Protein AF-A0A170ZH97-F1 (afdb_monomer_lite)

Foldseek 3Di:
DPDDPVVLVCLLPVVPPWAFQDWDWDQDPPVRWIWIWTATQQAIWIDTPVPSVVSDIHGLGGWHWNDWDDDHQWIWTQTHPQTFIKIARNVVSVVVVVVPPDDPPPPPPLVPPDPVPRRMDTDPPGGNPDDDDDDDDD

pLDDT: mean 81.14, std 18.89, range [36.62, 98.19]

Structure (mmCIF, N/CA/C/O backbone):
data_AF-A0A170ZH97-F1
#
_entry.id   AF-A0A170ZH97-F1
#
loop_
_atom_site.group_PDB
_atom_site.id
_atom_site.type_symbol
_atom_site.label_atom_id
_atom_site.label_alt_id
_atom_site.label_comp_id
_atom_site.label_asym_id
_atom_site.label_entity_id
_atom_site.label_seq_id
_atom_site.pdbx_PDB_ins_code
_atom_site.Cartn_x
_atom_site.Cartn_y
_atom_site.Cartn_z
_atom_site.occupancy
_atom_site.B_iso_or_equiv
_atom_site.auth_seq_id
_atom_site.auth_comp_id
_atom_site.auth_asym_id
_atom_site.auth_atom_id
_atom_site.pdbx_PDB_model_num
ATOM 1 N N . PRO A 1 1 ? -20.233 12.574 17.754 1.00 43.78 1 PRO A N 1
ATOM 2 C CA . PRO A 1 1 ? -19.460 13.752 17.283 1.00 43.78 1 PRO A CA 1
ATOM 3 C C . PRO A 1 1 ? -18.757 13.451 15.946 1.00 43.78 1 PRO A C 1
ATOM 5 O O . PRO A 1 1 ? -17.846 12.632 15.906 1.00 43.78 1 PRO A O 1
ATOM 8 N N . LYS A 1 2 ? -19.211 14.064 14.842 1.00 41.25 2 LYS A N 1
ATOM 9 C CA . LYS A 1 2 ? -18.519 14.000 13.543 1.00 41.25 2 LYS A CA 1
ATOM 10 C C . LYS A 1 2 ? -17.281 14.893 13.610 1.00 41.25 2 LYS A C 1
ATOM 12 O O . LYS A 1 2 ? -17.359 16.084 13.323 1.00 41.25 2 LYS A O 1
ATOM 17 N N . VAL A 1 3 ? -16.152 14.337 14.030 1.00 47.94 3 VAL A N 1
ATOM 18 C CA . VAL A 1 3 ? -14.867 15.021 13.873 1.00 47.94 3 VAL A CA 1
ATOM 19 C C . VAL A 1 3 ? -14.545 15.121 12.383 1.00 47.94 3 VAL A C 1
ATOM 21 O O . VAL A 1 3 ? -14.696 14.155 11.636 1.00 47.94 3 VAL A O 1
ATOM 24 N N . HIS A 1 4 ? -14.160 16.316 11.929 1.00 51.66 4 HIS A N 1
ATOM 25 C CA . HIS A 1 4 ? -13.632 16.502 10.582 1.00 51.66 4 HIS A CA 1
ATOM 26 C C . HIS A 1 4 ? -12.371 15.651 10.458 1.00 51.66 4 HIS A C 1
ATOM 28 O O . HIS A 1 4 ? -11.381 15.922 11.132 1.00 51.66 4 HIS A O 1
ATOM 34 N N . MET A 1 5 ? -12.421 14.640 9.590 1.00 54.97 5 MET A N 1
ATOM 35 C CA . MET A 1 5 ? -11.332 13.706 9.280 1.00 54.97 5 MET A CA 1
ATOM 36 C C . MET A 1 5 ? -9.966 14.419 9.134 1.00 54.97 5 MET A C 1
ATOM 38 O O . MET A 1 5 ? -8.939 13.899 9.558 1.00 54.97 5 MET A O 1
ATOM 42 N N . GLY A 1 6 ? -9.966 15.665 8.636 1.00 57.50 6 GLY A N 1
ATOM 43 C CA . GLY A 1 6 ? -8.781 16.518 8.512 1.00 57.50 6 GLY A CA 1
ATOM 44 C C . GLY A 1 6 ? -8.055 16.869 9.821 1.00 57.50 6 GLY A C 1
ATOM 45 O O . GLY A 1 6 ? -6.833 16.959 9.813 1.00 57.50 6 GLY A O 1
ATOM 46 N N . ALA A 1 7 ? -8.745 17.015 10.957 1.00 56.91 7 ALA A N 1
ATOM 47 C CA . ALA A 1 7 ? -8.092 17.362 12.227 1.00 56.91 7 ALA A CA 1
ATOM 48 C C . ALA A 1 7 ? -7.236 16.206 12.783 1.00 56.91 7 ALA A C 1
ATOM 50 O O . ALA A 1 7 ? -6.175 16.436 13.363 1.00 56.91 7 ALA A O 1
ATOM 51 N N . CYS A 1 8 ? -7.668 14.960 12.567 1.00 56.41 8 CYS A N 1
ATOM 52 C CA . CYS A 1 8 ? -6.932 13.770 12.990 1.00 56.41 8 CYS A CA 1
ATOM 53 C C . CYS A 1 8 ? -5.686 13.530 12.129 1.00 56.41 8 CYS A C 1
ATOM 55 O O . CYS A 1 8 ? -4.623 13.242 12.674 1.00 56.41 8 CYS A O 1
ATOM 57 N N . PHE A 1 9 ? -5.776 13.732 10.809 1.00 60.78 9 PHE A N 1
ATOM 58 C CA . PHE A 1 9 ? -4.606 13.647 9.929 1.00 60.78 9 PHE A CA 1
ATOM 59 C C . PHE A 1 9 ? -3.557 14.706 10.255 1.00 60.78 9 PHE A C 1
ATOM 61 O O . PHE A 1 9 ? -2.373 14.385 10.309 1.00 60.78 9 PHE A O 1
ATOM 68 N N . SER A 1 10 ? -3.973 15.939 10.560 1.00 59.72 10 SER A N 1
ATOM 69 C CA . SER A 1 10 ? -3.041 16.969 11.023 1.00 59.72 10 SER A CA 1
ATOM 70 C C . SER A 1 10 ? -2.304 16.542 12.293 1.00 59.72 10 SER A C 1
ATOM 72 O O . SER A 1 10 ? -1.126 16.828 12.420 1.00 59.72 10 SER A O 1
ATOM 74 N N . LYS A 1 11 ? -2.927 15.802 13.217 1.00 61.44 11 LYS A N 1
ATOM 75 C CA . LYS A 1 11 ? -2.234 15.331 14.428 1.00 61.44 11 LYS A CA 1
ATOM 76 C C . LYS A 1 11 ? -1.158 14.277 14.135 1.00 61.44 11 LYS A C 1
ATOM 78 O O . LYS A 1 11 ? -0.128 14.278 14.796 1.00 61.44 11 LYS A O 1
ATOM 83 N N . VAL A 1 12 ? -1.395 13.400 13.158 1.00 64.12 12 VAL A N 1
ATOM 84 C CA . VAL A 1 12 ? -0.464 12.318 12.787 1.00 64.12 12 VAL A CA 1
ATOM 85 C C . VAL A 1 12 ? 0.661 12.820 11.875 1.00 64.12 12 VAL A C 1
ATOM 87 O O . VAL A 1 12 ? 1.804 12.391 12.004 1.00 64.12 12 VAL A O 1
ATOM 90 N N . PHE A 1 13 ? 0.354 13.739 10.957 1.00 69.75 13 PHE A N 1
ATOM 91 C CA . PHE A 1 13 ? 1.290 14.167 9.915 1.00 69.75 13 PHE A CA 1
ATOM 92 C C . PHE A 1 13 ? 1.951 15.526 10.161 1.00 69.75 13 PHE A C 1
ATOM 94 O O . PHE A 1 13 ? 2.919 15.853 9.473 1.00 69.75 13 PHE A O 1
ATOM 101 N N . ASN A 1 14 ? 1.486 16.327 11.125 1.00 69.25 14 ASN A N 1
ATOM 102 C CA . ASN A 1 14 ? 2.140 17.597 11.437 1.00 69.25 14 ASN A CA 1
ATOM 103 C C . ASN A 1 14 ? 3.541 17.346 12.014 1.00 69.25 14 ASN A C 1
ATOM 105 O O . ASN A 1 14 ? 3.690 16.750 13.077 1.00 69.25 14 ASN A O 1
ATOM 109 N N . GLY A 1 15 ? 4.569 17.782 11.283 1.00 69.38 15 GLY A N 1
ATOM 110 C CA . GLY A 1 15 ? 5.969 17.505 11.613 1.00 69.38 15 GLY A CA 1
ATOM 111 C C . GLY A 1 15 ? 6.418 16.068 11.325 1.00 69.38 15 GLY A C 1
ATOM 112 O O . GLY A 1 15 ? 7.524 15.699 11.714 1.00 69.38 15 GLY A O 1
ATOM 113 N N . CYS A 1 16 ? 5.600 15.253 10.647 1.00 74.62 16 CYS A N 1
ATOM 114 C CA . CYS A 1 16 ? 6.000 13.903 10.269 1.00 74.62 16 CYS A CA 1
ATOM 115 C C . CYS A 1 16 ? 7.119 13.975 9.213 1.00 74.62 16 CYS A C 1
ATOM 117 O O . CYS A 1 16 ? 6.915 14.569 8.153 1.00 74.62 16 CYS A O 1
ATOM 119 N N . PRO A 1 17 ? 8.296 13.374 9.465 1.00 79.94 17 PRO A N 1
ATOM 120 C CA . PRO A 1 17 ? 9.440 13.475 8.561 1.00 79.94 17 PRO A CA 1
ATOM 121 C C . PRO A 1 17 ? 9.292 12.607 7.304 1.00 79.94 17 PRO A C 1
ATOM 123 O O . PRO A 1 17 ? 10.138 12.684 6.415 1.00 79.94 17 PRO A O 1
ATOM 126 N N . LEU A 1 18 ? 8.254 11.764 7.233 1.00 85.75 18 LEU A N 1
ATOM 127 C CA . LEU A 1 18 ? 8.073 10.816 6.141 1.00 85.75 18 LEU A CA 1
ATOM 128 C C . LEU A 1 18 ? 7.795 11.543 4.829 1.00 85.75 18 LEU A C 1
ATOM 130 O O . LEU A 1 18 ? 6.849 12.327 4.706 1.00 85.75 18 LEU A O 1
ATOM 134 N N . ARG A 1 19 ? 8.568 11.203 3.798 1.00 91.56 19 ARG A N 1
ATOM 135 C CA . ARG A 1 19 ? 8.284 11.671 2.441 1.00 91.56 19 ARG A CA 1
ATOM 136 C C . ARG A 1 19 ? 7.291 10.731 1.767 1.00 91.56 19 ARG A C 1
ATOM 138 O O . ARG A 1 19 ? 7.682 9.722 1.180 1.00 91.56 19 ARG A O 1
ATOM 145 N N . ILE A 1 20 ? 6.011 11.079 1.857 1.00 93.38 20 ILE A N 1
ATOM 146 C CA . ILE A 1 20 ? 4.895 10.296 1.314 1.00 93.38 20 ILE A CA 1
ATOM 147 C C . ILE A 1 20 ? 4.851 10.406 -0.215 1.00 93.38 20 ILE A C 1
ATOM 149 O O . ILE A 1 20 ? 4.913 11.501 -0.770 1.00 93.38 20 ILE A O 1
ATOM 153 N N . HIS A 1 21 ? 4.698 9.267 -0.890 1.00 95.06 21 HIS A N 1
ATOM 154 C CA . HIS A 1 21 ? 4.559 9.174 -2.349 1.00 95.06 21 HIS A CA 1
ATOM 155 C C . HIS A 1 21 ? 3.162 8.735 -2.783 1.00 95.06 21 HIS A C 1
ATOM 157 O O . HIS A 1 21 ? 2.689 9.143 -3.840 1.00 95.06 21 HIS A O 1
ATOM 163 N N . CYS A 1 22 ? 2.514 7.867 -2.006 1.00 95.81 22 CYS A N 1
ATOM 164 C CA . CYS A 1 22 ? 1.226 7.278 -2.366 1.00 95.81 22 CYS A CA 1
ATOM 165 C C . CYS A 1 22 ? 0.471 6.784 -1.129 1.00 95.81 22 CYS A C 1
ATOM 167 O O . CYS A 1 22 ? 1.065 6.560 -0.075 1.00 95.81 22 CYS A O 1
ATOM 169 N N . THR A 1 23 ? -0.838 6.588 -1.268 1.00 96.62 23 THR A N 1
ATOM 170 C CA . THR A 1 23 ? -1.694 6.026 -0.221 1.00 96.62 23 THR A CA 1
ATOM 171 C C . THR A 1 23 ? -2.711 5.050 -0.811 1.00 96.62 23 THR A C 1
ATOM 173 O O . THR A 1 23 ? -3.029 5.108 -2.000 1.00 96.62 23 THR A O 1
ATOM 176 N N . ALA A 1 24 ? -3.216 4.142 0.020 1.00 97.00 24 ALA A N 1
ATOM 177 C CA . ALA A 1 24 ? -4.333 3.254 -0.289 1.00 97.00 24 ALA A CA 1
ATOM 178 C C . ALA A 1 24 ? -5.174 3.013 0.975 1.00 97.00 24 ALA A C 1
ATOM 180 O O . ALA A 1 24 ? -4.675 3.181 2.084 1.00 97.00 24 ALA A O 1
ATOM 181 N N . SER A 1 25 ? -6.438 2.613 0.825 1.00 96.06 25 SER A N 1
ATOM 182 C CA . SER A 1 25 ? -7.311 2.278 1.956 1.00 96.06 25 SER A CA 1
ATOM 183 C C . SER A 1 25 ? -7.519 0.766 2.097 1.00 96.06 25 SER A C 1
ATOM 185 O O . SER A 1 25 ? -7.810 0.079 1.116 1.00 96.06 25 SER A O 1
ATOM 187 N N . TRP A 1 26 ? -7.309 0.287 3.326 1.00 97.12 26 TRP A N 1
ATOM 188 C CA . TRP A 1 26 ? -7.604 -1.023 3.923 1.00 97.12 26 TRP A CA 1
ATOM 189 C C . TRP A 1 26 ? -8.983 -1.094 4.600 1.00 97.12 26 TRP A C 1
ATOM 191 O O . TRP A 1 26 ? -9.294 -0.156 5.328 1.00 97.12 26 TRP A O 1
ATOM 201 N N . ILE A 1 27 ? -9.763 -2.175 4.494 1.00 95.94 27 ILE A N 1
ATOM 202 C CA . ILE A 1 27 ? -10.724 -2.528 5.558 1.00 95.94 27 ILE A CA 1
ATOM 203 C C . ILE A 1 27 ? -10.393 -3.937 6.024 1.00 95.94 27 ILE A C 1
ATOM 205 O O . ILE A 1 27 ? -10.517 -4.873 5.234 1.00 95.94 27 ILE A O 1
ATOM 209 N N . HIS A 1 28 ? -10.000 -4.085 7.288 1.00 94.75 28 HIS A N 1
ATOM 210 C CA . HIS A 1 28 ? -9.640 -5.384 7.839 1.00 94.75 28 HIS A CA 1
ATOM 211 C C . HIS A 1 28 ? -10.848 -6.337 7.753 1.00 94.75 28 HIS A C 1
ATOM 213 O O . HIS A 1 28 ? -11.940 -5.985 8.213 1.00 94.75 28 HIS A O 1
ATOM 219 N N . PRO A 1 29 ? -10.707 -7.543 7.175 1.00 94.25 29 PRO A N 1
ATOM 220 C CA . PRO A 1 29 ? -11.850 -8.406 6.877 1.00 94.25 29 PRO A CA 1
ATOM 221 C C . PRO A 1 29 ? -12.568 -8.900 8.141 1.00 94.25 29 PRO A C 1
ATOM 223 O O . PRO A 1 29 ? -13.791 -9.028 8.131 1.00 94.25 29 PRO A O 1
ATOM 226 N N . GLU A 1 30 ? -11.821 -9.138 9.224 1.00 92.50 30 GLU A N 1
ATOM 227 C CA . GLU A 1 30 ? -12.361 -9.633 10.500 1.00 92.50 30 GLU A CA 1
ATOM 228 C C . GLU A 1 30 ? -12.847 -8.502 11.416 1.00 92.50 30 GLU A C 1
ATOM 230 O O . GLU A 1 30 ? -14.039 -8.413 11.698 1.00 92.50 30 GLU A O 1
ATOM 235 N N . THR A 1 31 ? -11.950 -7.608 11.849 1.00 93.06 31 THR A N 1
ATOM 236 C CA . THR A 1 31 ? -12.287 -6.521 12.786 1.00 93.06 31 THR A CA 1
ATOM 237 C C . THR A 1 31 ? -13.134 -5.411 12.166 1.00 93.06 31 THR A C 1
ATOM 239 O O . THR A 1 31 ? -13.783 -4.664 12.891 1.00 93.06 31 THR A O 1
ATOM 242 N N . ARG A 1 32 ? -13.174 -5.320 10.826 1.00 93.94 32 ARG A N 1
ATOM 243 C CA . ARG A 1 32 ? -13.769 -4.207 10.063 1.00 93.94 32 ARG A CA 1
ATOM 244 C C . ARG A 1 32 ? -13.078 -2.866 10.284 1.00 93.94 32 ARG A C 1
ATOM 246 O O . ARG A 1 32 ? -13.647 -1.830 9.927 1.00 93.94 32 ARG A O 1
ATOM 253 N N . ASP A 1 33 ? -11.856 -2.886 10.806 1.00 92.56 33 ASP A N 1
ATOM 254 C CA . ASP A 1 33 ? -11.101 -1.664 11.011 1.00 92.56 33 ASP A CA 1
ATOM 255 C C . ASP A 1 33 ? -10.743 -0.985 9.699 1.00 92.56 33 ASP A C 1
ATOM 257 O O . ASP A 1 33 ? -10.487 -1.644 8.690 1.00 92.56 33 ASP A O 1
ATOM 261 N N . GLN A 1 34 ? -10.770 0.347 9.696 1.00 92.56 34 GLN A N 1
ATOM 262 C CA . GLN A 1 34 ? -10.417 1.134 8.521 1.00 92.56 34 GLN A CA 1
ATOM 263 C C . GLN A 1 34 ? -8.959 1.550 8.625 1.00 92.56 34 GLN A C 1
ATOM 265 O O . GLN A 1 34 ? -8.572 2.228 9.571 1.00 92.56 34 GLN A O 1
ATOM 270 N N . HIS A 1 35 ? -8.172 1.194 7.620 1.00 93.44 35 HIS A N 1
ATOM 271 C CA . HIS A 1 35 ? -6.740 1.453 7.593 1.00 93.44 35 HIS A CA 1
ATOM 272 C C . HIS A 1 35 ? -6.380 2.366 6.424 1.00 93.44 35 HIS A C 1
ATOM 274 O O . HIS A 1 35 ? -6.927 2.238 5.323 1.00 93.44 35 HIS A O 1
ATOM 280 N N . ILE A 1 36 ? -5.422 3.264 6.638 1.00 94.56 36 ILE A N 1
ATOM 281 C CA . ILE A 1 36 ? -4.761 4.013 5.568 1.00 94.56 36 ILE A CA 1
ATOM 282 C C . ILE A 1 36 ? -3.325 3.516 5.461 1.00 94.56 36 ILE A C 1
ATOM 284 O O . ILE A 1 36 ? -2.503 3.728 6.346 1.00 94.56 36 ILE A O 1
ATOM 288 N N . LEU A 1 37 ? -3.029 2.880 4.334 1.00 96.38 37 LEU A N 1
ATOM 289 C CA . LEU A 1 37 ? -1.705 2.399 3.978 1.00 96.38 37 LEU A CA 1
ATOM 290 C C . LEU A 1 37 ? -0.956 3.521 3.261 1.00 96.38 37 LEU A C 1
ATOM 292 O O . LEU A 1 37 ? -1.472 4.109 2.308 1.00 96.38 37 LEU A O 1
ATOM 296 N N . ILE A 1 38 ? 0.264 3.811 3.696 1.00 96.50 38 ILE A N 1
ATOM 297 C CA . ILE A 1 38 ? 1.052 4.958 3.239 1.00 96.50 38 ILE A CA 1
ATOM 298 C C . ILE A 1 38 ? 2.367 4.447 2.667 1.00 96.50 38 ILE A C 1
ATOM 300 O O . ILE A 1 38 ? 3.171 3.851 3.378 1.00 96.50 38 ILE A O 1
ATOM 304 N N . GLY A 1 39 ? 2.603 4.688 1.381 1.00 97.12 39 GLY A N 1
ATOM 305 C CA . GLY A 1 39 ? 3.883 4.426 0.734 1.00 97.12 39 GLY A CA 1
ATOM 306 C C . GLY A 1 39 ? 4.751 5.677 0.774 1.00 97.12 39 GLY A C 1
ATOM 307 O O . GLY A 1 39 ? 4.369 6.718 0.236 1.00 97.12 39 GLY A O 1
ATOM 308 N N . ALA A 1 40 ? 5.916 5.567 1.402 1.00 96.88 40 ALA A N 1
ATOM 309 C CA . ALA A 1 40 ? 6.862 6.652 1.627 1.00 96.88 40 ALA A CA 1
ATOM 310 C C . ALA A 1 40 ? 8.288 6.262 1.198 1.00 96.88 40 ALA A C 1
ATOM 312 O O . ALA A 1 40 ? 8.547 5.150 0.717 1.00 96.88 40 ALA A O 1
ATOM 313 N N . GLU A 1 41 ? 9.232 7.190 1.346 1.00 95.62 41 GLU A N 1
ATOM 314 C CA . GLU A 1 41 ? 10.650 6.948 1.066 1.00 95.62 41 GLU A CA 1
ATOM 315 C C . GLU A 1 41 ? 11.247 5.860 1.968 1.00 95.62 41 GLU A C 1
ATOM 317 O O . GLU A 1 41 ? 12.064 5.050 1.527 1.00 95.62 41 GLU A O 1
ATOM 322 N N . GLU A 1 42 ? 10.794 5.810 3.213 1.00 93.00 42 GLU A N 1
ATOM 323 C CA . GLU A 1 42 ? 11.298 4.946 4.274 1.00 93.00 42 GLU A CA 1
ATOM 324 C C . GLU A 1 42 ? 10.622 3.570 4.271 1.00 93.00 42 GLU A C 1
ATOM 326 O O . GLU A 1 42 ? 11.200 2.583 4.733 1.00 93.00 42 GLU A O 1
ATOM 331 N N . GLY A 1 43 ? 9.401 3.470 3.739 1.00 95.56 43 GLY A N 1
ATOM 332 C CA . GLY A 1 43 ? 8.639 2.234 3.806 1.00 95.56 43 GLY A CA 1
ATOM 333 C C . GLY A 1 43 ? 7.165 2.347 3.459 1.00 95.56 43 GLY A C 1
ATOM 334 O O . GLY A 1 43 ? 6.685 3.376 2.993 1.00 95.56 43 GLY A O 1
ATOM 335 N N . ILE A 1 44 ? 6.464 1.249 3.716 1.00 96.94 44 ILE A N 1
ATOM 336 C CA . ILE A 1 44 ? 5.011 1.179 3.797 1.00 96.94 44 ILE A CA 1
ATOM 337 C C . ILE A 1 44 ? 4.639 1.251 5.273 1.00 96.94 44 ILE A C 1
ATOM 339 O O . ILE A 1 44 ? 5.157 0.459 6.067 1.00 96.94 44 ILE A O 1
ATOM 343 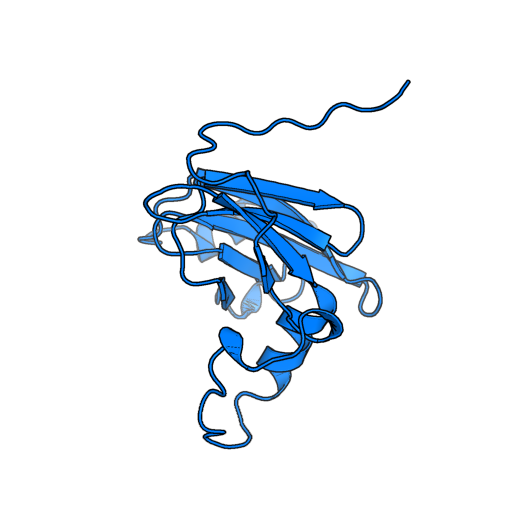N N . TYR A 1 45 ? 3.752 2.176 5.610 1.00 94.25 45 TYR A N 1
ATOM 344 C CA . TYR A 1 45 ? 3.216 2.372 6.948 1.00 94.25 45 TYR A CA 1
ATOM 345 C C . TYR A 1 45 ? 1.714 2.109 6.963 1.00 94.25 45 TYR A C 1
ATOM 347 O O . TYR A 1 45 ? 1.041 2.339 5.959 1.00 94.25 45 TYR A O 1
ATOM 355 N N . ASP A 1 46 ? 1.216 1.637 8.096 1.00 93.38 46 ASP A N 1
ATOM 356 C CA . ASP A 1 46 ? -0.200 1.497 8.395 1.00 93.38 46 ASP A CA 1
ATOM 357 C C . ASP A 1 46 ? -0.643 2.551 9.408 1.00 93.38 46 ASP A C 1
ATOM 359 O O . ASP A 1 46 ? 0.097 2.898 10.334 1.00 93.38 46 ASP A O 1
ATOM 363 N N . LEU A 1 47 ? -1.856 3.053 9.208 1.00 91.19 47 LEU A N 1
ATOM 364 C CA . LEU A 1 47 ? -2.555 3.914 10.145 1.00 91.19 47 LEU A CA 1
ATOM 365 C C . LEU A 1 47 ? -3.974 3.374 10.338 1.00 91.19 47 LEU A C 1
ATOM 367 O O . LEU A 1 47 ? -4.823 3.544 9.456 1.00 91.19 47 LEU A O 1
ATOM 371 N N . ASN A 1 48 ? -4.238 2.787 11.504 1.00 90.31 48 ASN A N 1
ATOM 372 C CA . ASN A 1 48 ? -5.578 2.384 11.912 1.00 90.31 48 ASN A CA 1
ATOM 373 C C . ASN A 1 48 ? -6.411 3.621 12.294 1.00 90.31 48 ASN A C 1
ATOM 375 O O . ASN A 1 48 ? -6.122 4.332 13.260 1.00 90.31 48 ASN A O 1
ATOM 379 N N . LEU A 1 49 ? -7.474 3.890 11.535 1.00 86.44 49 LEU A N 1
ATOM 380 C CA . LEU A 1 49 ? -8.354 5.039 11.750 1.00 86.44 49 LEU A CA 1
ATOM 381 C C . LEU A 1 49 ? -9.268 4.879 12.970 1.00 86.44 49 LEU A C 1
ATOM 383 O O . LEU A 1 49 ? -9.817 5.872 13.450 1.00 86.44 49 LEU A O 1
ATOM 387 N N . ASN A 1 50 ? -9.427 3.663 13.487 1.00 85.50 50 ASN A N 1
ATOM 388 C CA . ASN A 1 50 ? -10.198 3.427 14.705 1.00 85.50 50 ASN A CA 1
ATOM 389 C C . ASN A 1 50 ? -9.358 3.641 15.977 1.00 85.50 50 ASN A C 1
ATOM 391 O O . ASN A 1 50 ? -9.912 3.931 17.036 1.00 85.50 50 ASN A O 1
ATOM 395 N N . GLU A 1 51 ? -8.026 3.634 15.859 1.00 79.56 51 GLU A N 1
ATOM 396 C CA . GLU A 1 51 ? -7.067 3.798 16.965 1.00 79.56 51 GLU A CA 1
ATOM 397 C C . GLU A 1 51 ? -6.282 5.121 16.874 1.00 79.56 51 GLU A C 1
ATOM 399 O O . GLU A 1 51 ? -5.189 5.275 17.410 1.00 79.56 51 GLU A O 1
ATOM 404 N N . LEU A 1 52 ? -6.867 6.157 16.256 1.00 69.94 52 LEU A N 1
ATOM 405 C CA . LEU A 1 52 ? -6.225 7.473 16.059 1.00 69.94 52 LEU A CA 1
ATOM 406 C C . LEU A 1 52 ? -5.738 8.162 17.347 1.00 69.94 52 LEU A C 1
ATOM 408 O O . LEU A 1 52 ? -4.956 9.115 17.286 1.00 69.94 52 LEU A O 1
ATOM 412 N N . HIS A 1 53 ? -6.220 7.727 18.511 1.00 68.50 53 HIS A N 1
ATOM 413 C CA . HIS A 1 53 ? -5.783 8.249 19.800 1.00 68.50 53 HIS A CA 1
ATOM 414 C C . HIS A 1 53 ? -4.337 7.858 20.140 1.00 68.50 53 HIS A C 1
ATOM 416 O O . HIS A 1 53 ? -3.685 8.606 20.868 1.00 68.50 53 HIS A O 1
ATOM 422 N N . GLU A 1 54 ? -3.820 6.766 19.572 1.00 65.25 54 GLU A N 1
ATOM 423 C CA . GLU A 1 54 ? -2.461 6.276 19.825 1.00 65.25 54 GLU A CA 1
ATOM 424 C C . GLU A 1 54 ? -1.388 7.076 19.069 1.00 65.25 54 GLU A C 1
ATOM 426 O O . GLU A 1 54 ? -0.219 7.069 19.448 1.00 65.25 54 GLU A O 1
ATOM 431 N N . THR A 1 55 ? -1.772 7.857 18.047 1.00 66.75 55 THR A N 1
ATOM 432 C CA . THR A 1 55 ? -0.872 8.735 17.262 1.00 66.75 55 THR A CA 1
ATOM 433 C C . THR A 1 55 ? 0.385 8.042 16.718 1.00 66.75 55 THR A C 1
ATOM 435 O O . THR A 1 55 ? 1.399 8.692 16.470 1.00 66.75 55 THR A O 1
ATOM 438 N N . ALA A 1 56 ? 0.324 6.730 16.511 1.00 72.38 56 ALA A N 1
ATOM 439 C CA . ALA A 1 56 ? 1.422 5.929 15.999 1.00 72.38 56 ALA A CA 1
ATOM 440 C C . ALA A 1 56 ? 1.088 5.403 14.598 1.00 72.38 56 ALA A C 1
ATOM 442 O O . ALA A 1 56 ? -0.069 5.148 14.272 1.00 72.38 56 ALA A O 1
ATOM 443 N N . MET A 1 57 ? 2.118 5.274 13.762 1.00 84.12 57 MET A N 1
ATOM 444 C CA . MET A 1 57 ? 2.043 4.575 12.481 1.00 84.12 57 MET A CA 1
ATOM 445 C C . MET A 1 57 ? 2.947 3.353 12.537 1.00 84.12 57 MET A C 1
ATOM 447 O O . MET A 1 57 ? 4.113 3.456 12.934 1.00 84.12 57 MET A O 1
ATOM 451 N N . ASP A 1 58 ? 2.437 2.218 12.079 1.00 87.75 58 ASP A N 1
ATOM 452 C CA . ASP A 1 58 ? 3.170 0.962 12.092 1.00 87.75 58 ASP A CA 1
ATOM 453 C C . ASP A 1 58 ? 3.884 0.720 10.767 1.00 87.75 58 ASP A C 1
ATOM 455 O O . ASP A 1 58 ? 3.275 0.672 9.704 1.00 87.75 58 ASP A O 1
ATOM 459 N N . GLN A 1 59 ? 5.202 0.518 10.801 1.00 91.00 59 GLN A N 1
ATOM 460 C CA . GLN A 1 59 ? 5.945 0.196 9.582 1.00 91.00 59 GLN A CA 1
ATOM 461 C C . GLN A 1 59 ? 5.723 -1.275 9.188 1.00 91.00 59 GLN A C 1
ATOM 463 O O . GLN A 1 59 ? 6.225 -2.190 9.846 1.00 91.00 59 GLN A O 1
ATOM 468 N N . LEU A 1 60 ? 5.013 -1.501 8.081 1.00 93.12 60 LEU A N 1
ATOM 469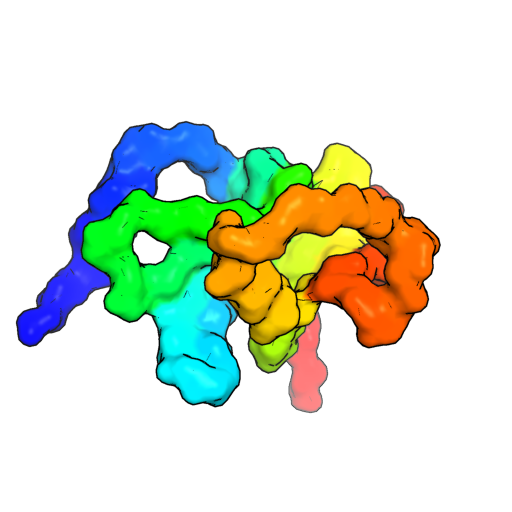 C CA . LEU A 1 60 ? 4.736 -2.830 7.524 1.00 93.12 60 LEU A CA 1
ATOM 470 C C . LEU A 1 60 ? 5.883 -3.350 6.651 1.00 93.12 60 LEU A C 1
ATOM 472 O O . LEU A 1 60 ? 6.186 -4.544 6.652 1.00 93.12 60 LEU A O 1
ATOM 476 N N . TYR A 1 61 ? 6.519 -2.464 5.876 1.00 93.81 61 TYR A N 1
ATOM 477 C CA . TYR A 1 61 ? 7.556 -2.862 4.923 1.00 93.81 61 TYR A CA 1
ATOM 478 C C . TYR A 1 61 ? 8.649 -1.794 4.769 1.00 93.81 61 TYR A C 1
ATOM 480 O O . TYR A 1 61 ? 8.367 -0.721 4.243 1.00 93.81 61 TYR A O 1
ATOM 488 N N . PRO A 1 62 ? 9.911 -2.055 5.159 1.00 94.44 62 PRO A N 1
ATOM 489 C CA . PRO A 1 62 ? 10.966 -1.038 5.204 1.00 94.44 62 PRO A CA 1
ATOM 490 C C . PRO A 1 62 ? 11.669 -0.874 3.847 1.00 94.44 62 PRO A C 1
ATOM 492 O O . PRO A 1 62 ? 12.877 -1.092 3.708 1.00 94.44 62 PRO A O 1
ATOM 495 N N . ARG A 1 63 ? 10.906 -0.562 2.796 1.00 95.19 63 ARG A N 1
ATOM 496 C CA . ARG A 1 63 ? 11.455 -0.194 1.485 1.00 95.19 63 ARG A CA 1
ATOM 497 C C . ARG A 1 63 ? 10.690 0.975 0.895 1.00 95.19 63 ARG A C 1
ATOM 499 O O . ARG A 1 63 ? 9.461 0.938 0.862 1.00 95.19 63 ARG A O 1
ATOM 506 N N . ARG A 1 64 ? 11.437 1.922 0.314 1.00 96.88 64 ARG A N 1
ATOM 507 C CA . ARG A 1 64 ? 10.906 2.995 -0.532 1.00 96.88 64 ARG A CA 1
ATOM 508 C C . ARG A 1 64 ? 9.789 2.475 -1.418 1.00 96.88 64 ARG A C 1
ATOM 510 O O . ARG A 1 64 ? 10.040 1.561 -2.204 1.00 96.88 64 ARG A O 1
ATOM 517 N N . THR A 1 65 ? 8.608 3.064 -1.310 1.00 97.81 65 THR A N 1
ATOM 518 C CA . THR A 1 65 ? 7.419 2.625 -2.037 1.00 97.81 65 THR A CA 1
ATOM 519 C C . THR A 1 65 ? 6.746 3.816 -2.693 1.00 97.81 65 THR A C 1
ATOM 521 O O . THR A 1 65 ? 6.431 4.800 -2.033 1.00 97.81 65 THR A O 1
ATOM 524 N N . VAL A 1 66 ? 6.560 3.733 -4.010 1.00 97.00 66 VAL A N 1
ATOM 525 C CA . VAL A 1 66 ? 6.055 4.847 -4.836 1.00 97.00 66 VAL A CA 1
ATOM 526 C C . VAL A 1 66 ? 4.681 4.599 -5.430 1.00 97.00 66 VAL A C 1
ATOM 528 O O . VAL A 1 66 ? 4.097 5.492 -6.033 1.00 97.00 66 VAL A O 1
ATOM 531 N N . TRP A 1 67 ? 4.175 3.381 -5.290 1.00 97.69 67 TRP A N 1
ATOM 532 C CA . TRP A 1 67 ? 2.848 3.019 -5.741 1.00 97.69 67 TRP A CA 1
ATOM 533 C C . TRP A 1 67 ? 2.297 1.922 -4.843 1.00 97.69 67 TRP A C 1
ATOM 535 O O . TRP A 1 67 ? 3.027 0.989 -4.498 1.00 97.69 67 TRP A O 1
ATOM 545 N N . LEU A 1 68 ? 1.019 2.044 -4.498 1.00 98.12 68 LEU A N 1
ATOM 546 C CA . LEU A 1 68 ? 0.254 1.079 -3.726 1.00 98.12 68 LEU A CA 1
ATOM 547 C C . LEU A 1 68 ? -1.078 0.823 -4.423 1.00 98.12 68 LEU A C 1
ATOM 549 O O . LEU A 1 68 ? -1.678 1.732 -4.997 1.00 98.12 68 LEU A O 1
ATOM 553 N N . TYR A 1 69 ? -1.563 -0.407 -4.316 1.00 97.38 69 TYR A N 1
ATOM 554 C CA . TYR A 1 69 ? -2.923 -0.758 -4.691 1.00 97.38 69 TYR A CA 1
ATOM 555 C C . TYR A 1 69 ? -3.409 -1.946 -3.875 1.00 97.38 69 TYR A C 1
ATOM 557 O O . TYR A 1 69 ? -2.669 -2.903 -3.675 1.00 97.38 69 TYR A O 1
ATOM 565 N N . VAL A 1 70 ? -4.659 -1.902 -3.428 1.00 97.44 70 VAL A N 1
ATOM 566 C CA . VAL A 1 70 ? -5.262 -2.977 -2.640 1.00 97.44 70 VAL A CA 1
ATOM 567 C C . VAL A 1 70 ? -6.282 -3.731 -3.489 1.00 97.44 70 VAL A C 1
ATOM 569 O O . VAL A 1 70 ? -7.155 -3.127 -4.112 1.00 97.44 70 VAL A O 1
ATOM 572 N N . ILE A 1 71 ? -6.180 -5.061 -3.490 1.00 94.94 71 ILE A N 1
ATOM 573 C CA . ILE A 1 71 ? -7.149 -5.983 -4.092 1.00 94.94 71 ILE A CA 1
ATOM 574 C C . ILE A 1 71 ? -7.604 -6.943 -2.999 1.00 94.94 71 ILE A C 1
ATOM 576 O O . ILE A 1 71 ? -6.859 -7.853 -2.631 1.00 94.94 71 ILE A O 1
ATOM 580 N N . LYS A 1 72 ? -8.832 -6.762 -2.498 1.00 93.81 72 LYS A N 1
ATOM 581 C CA . LYS A 1 72 ? -9.320 -7.458 -1.293 1.00 93.81 72 LYS A CA 1
ATOM 582 C C . LYS A 1 72 ? -8.320 -7.269 -0.142 1.00 93.81 72 LYS A C 1
ATOM 584 O O . LYS A 1 72 ? -8.062 -6.136 0.233 1.00 93.81 72 LYS A O 1
ATOM 589 N N . ASP A 1 73 ? -7.712 -8.353 0.333 1.00 95.75 73 ASP A N 1
ATOM 590 C CA . ASP A 1 73 ? -6.776 -8.388 1.462 1.00 95.75 73 ASP A CA 1
ATOM 591 C C . ASP A 1 73 ? -5.307 -8.466 1.027 1.00 95.75 73 ASP A C 1
ATOM 593 O O . ASP A 1 73 ? -4.414 -8.843 1.788 1.00 95.75 73 ASP A O 1
ATOM 597 N N . VAL A 1 74 ? -5.047 -8.136 -0.237 1.00 96.38 74 VAL A N 1
ATOM 598 C CA . VAL A 1 74 ? -3.712 -8.147 -0.822 1.00 96.38 74 VAL A CA 1
ATOM 599 C C . VAL A 1 74 ? -3.307 -6.728 -1.177 1.00 96.38 74 VAL A C 1
ATOM 601 O O . VAL A 1 74 ? -3.939 -6.087 -2.019 1.00 96.38 74 VAL A O 1
ATOM 604 N N . LEU A 1 75 ? -2.203 -6.268 -0.592 1.00 98.00 75 LEU A N 1
ATOM 605 C CA . LEU A 1 75 ? -1.549 -5.035 -1.005 1.00 98.00 75 LEU A CA 1
ATOM 606 C C . LEU A 1 75 ? -0.501 -5.342 -2.077 1.00 98.00 75 LEU A C 1
ATOM 608 O O . LEU A 1 75 ? 0.424 -6.127 -1.873 1.00 98.00 75 LEU A O 1
ATOM 612 N N . MET A 1 76 ? -0.635 -4.689 -3.220 1.00 97.94 76 MET A N 1
ATOM 613 C CA . MET A 1 76 ? 0.365 -4.631 -4.275 1.00 97.94 76 MET A CA 1
ATOM 614 C C . MET A 1 76 ? 1.171 -3.345 -4.124 1.00 97.94 76 MET A C 1
ATOM 616 O O . MET A 1 76 ? 0.597 -2.279 -3.899 1.00 97.94 76 MET A O 1
ATOM 620 N N . SER A 1 77 ? 2.490 -3.426 -4.268 1.00 98.19 77 SER A N 1
ATOM 621 C CA . SER A 1 77 ? 3.364 -2.260 -4.127 1.00 98.19 77 SER A CA 1
ATOM 622 C C . SER A 1 77 ? 4.483 -2.246 -5.162 1.00 98.19 77 SER A C 1
ATOM 624 O O . SER A 1 77 ? 4.994 -3.295 -5.555 1.00 98.19 77 SER A O 1
ATOM 626 N N . LEU A 1 78 ? 4.873 -1.050 -5.607 1.00 98.19 78 LEU A N 1
ATOM 627 C CA . LEU A 1 78 ? 6.094 -0.847 -6.383 1.00 98.19 78 LEU A CA 1
ATOM 628 C C . LEU A 1 78 ? 7.172 -0.287 -5.453 1.00 98.19 78 LEU A C 1
ATOM 630 O O . LEU A 1 78 ? 7.142 0.899 -5.099 1.00 98.19 78 LEU A O 1
ATOM 634 N N . SER A 1 79 ? 8.117 -1.144 -5.062 1.00 97.69 79 SER A N 1
ATOM 635 C CA . SER A 1 79 ? 9.045 -0.848 -3.966 1.00 97.69 79 SER A CA 1
ATOM 636 C C . SER A 1 79 ? 10.509 -1.146 -4.295 1.00 97.69 79 SER A C 1
ATOM 638 O O . SER A 1 79 ? 10.827 -2.026 -5.096 1.00 97.69 79 SER A O 1
ATOM 640 N N . GLY A 1 80 ? 11.417 -0.442 -3.614 1.00 95.94 80 GLY A N 1
ATOM 641 C CA . GLY A 1 80 ? 12.870 -0.618 -3.687 1.00 95.94 80 GLY A CA 1
ATOM 642 C C . GLY A 1 80 ? 13.610 0.448 -4.507 1.00 95.94 80 GLY A C 1
ATOM 643 O O . GLY A 1 80 ? 13.013 1.259 -5.209 1.00 95.94 80 GLY A O 1
ATOM 644 N N . LYS A 1 81 ? 14.950 0.439 -4.410 1.00 93.12 81 LYS A N 1
ATOM 645 C CA . LYS A 1 81 ? 15.843 1.357 -5.149 1.00 93.12 81 LYS A CA 1
ATOM 646 C C . LYS A 1 81 ? 15.815 1.095 -6.656 1.00 93.12 81 LYS A C 1
ATOM 648 O O . LYS A 1 81 ? 15.765 2.026 -7.446 1.00 93.12 81 LYS A O 1
ATOM 653 N N . THR A 1 82 ? 15.837 -0.180 -7.037 1.00 94.94 82 THR A N 1
ATOM 654 C CA . THR A 1 82 ? 15.422 -0.640 -8.365 1.00 94.94 82 THR A CA 1
ATOM 655 C C . THR A 1 82 ? 13.997 -1.141 -8.196 1.00 94.94 82 THR A C 1
ATOM 657 O O . THR A 1 82 ? 13.842 -2.229 -7.633 1.00 94.94 82 THR A O 1
ATOM 660 N N . PRO A 1 83 ? 12.972 -0.357 -8.572 1.00 94.31 83 PRO A N 1
ATOM 661 C CA . PRO A 1 83 ? 11.623 -0.692 -8.168 1.00 94.31 83 PRO A CA 1
ATOM 662 C C . PRO A 1 83 ? 11.173 -2.006 -8.805 1.00 94.31 83 PRO A C 1
ATOM 664 O O . PRO A 1 83 ? 11.549 -2.350 -9.930 1.00 94.31 83 PRO A O 1
ATOM 667 N N . GLN A 1 84 ? 10.425 -2.776 -8.031 1.00 96.94 84 GLN A N 1
ATOM 668 C CA . GLN A 1 84 ? 9.890 -4.073 -8.414 1.00 96.94 84 GLN A CA 1
ATOM 669 C C . GLN A 1 84 ? 8.512 -4.233 -7.780 1.00 96.94 84 GLN A C 1
ATOM 671 O O . GLN A 1 84 ? 8.252 -3.644 -6.729 1.00 96.94 84 GLN A O 1
ATOM 676 N N . LEU A 1 85 ? 7.634 -5.007 -8.415 1.00 97.69 85 LEU A N 1
ATOM 677 C CA . LEU A 1 85 ? 6.304 -5.250 -7.882 1.00 97.69 85 LEU A CA 1
ATOM 678 C C . LEU A 1 85 ? 6.369 -6.303 -6.764 1.00 97.69 85 LEU A C 1
ATOM 680 O O . LEU 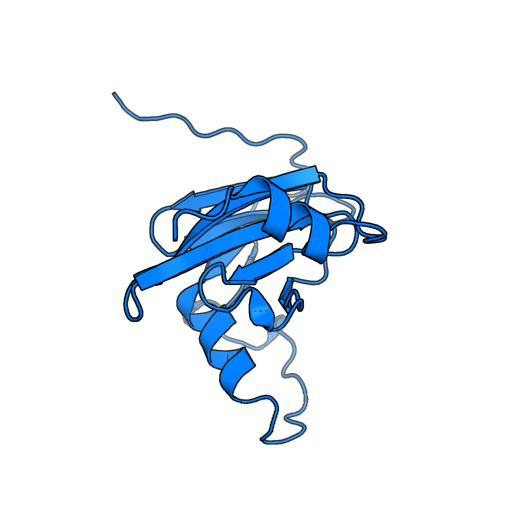A 1 85 ? 6.995 -7.361 -6.910 1.00 97.69 85 LEU A O 1
ATOM 684 N N . TYR A 1 86 ? 5.708 -6.017 -5.651 1.00 97.06 86 TYR A N 1
ATOM 685 C CA . TYR A 1 86 ? 5.554 -6.914 -4.516 1.00 97.06 86 TYR A CA 1
ATOM 686 C C . TYR A 1 86 ? 4.079 -7.155 -4.227 1.00 97.06 86 TYR A C 1
ATOM 688 O O . TYR A 1 86 ? 3.229 -6.297 -4.459 1.00 97.06 86 TYR A O 1
ATOM 696 N N . ARG A 1 87 ? 3.805 -8.347 -3.705 1.00 96.62 87 ARG A N 1
ATOM 697 C CA . ARG A 1 87 ? 2.525 -8.767 -3.148 1.00 96.62 87 ARG A CA 1
ATOM 698 C C . ARG A 1 87 ? 2.693 -8.940 -1.645 1.00 96.62 87 ARG A C 1
ATOM 700 O O . ARG A 1 87 ? 3.572 -9.694 -1.222 1.00 96.62 87 ARG A O 1
ATOM 707 N N . HIS A 1 88 ? 1.817 -8.315 -0.877 1.00 96.44 88 HIS A N 1
ATOM 708 C CA . HIS A 1 88 ? 1.768 -8.361 0.576 1.00 96.44 88 HIS A CA 1
ATOM 709 C C . HIS A 1 88 ? 0.421 -8.927 1.034 1.00 96.44 88 HIS A C 1
ATOM 711 O O . HIS A 1 88 ? -0.624 -8.512 0.534 1.00 96.44 88 HIS A O 1
ATOM 717 N N . ASP A 1 89 ? 0.447 -9.869 1.969 1.00 94.88 89 ASP A N 1
ATOM 718 C CA . ASP A 1 89 ? -0.747 -10.380 2.646 1.00 94.88 89 ASP A CA 1
ATOM 719 C C . ASP A 1 89 ? -1.071 -9.468 3.838 1.00 94.88 89 ASP A C 1
ATOM 721 O O . ASP A 1 89 ? -0.309 -9.436 4.809 1.00 94.88 89 ASP A O 1
ATOM 725 N N . LEU A 1 90 ? -2.132 -8.660 3.729 1.00 94.94 90 LEU A N 1
ATOM 726 C CA . LEU A 1 90 ? -2.438 -7.637 4.732 1.00 94.94 90 LEU A CA 1
ATOM 727 C C . LEU A 1 90 ? -2.816 -8.254 6.088 1.00 94.94 90 LEU A C 1
ATOM 729 O O . LEU A 1 90 ? -2.141 -7.910 7.061 1.00 94.94 90 LEU A O 1
ATOM 733 N N . PRO A 1 91 ? -3.780 -9.190 6.200 1.00 93.00 91 PRO A N 1
ATOM 734 C CA . PRO A 1 91 ? -4.109 -9.822 7.479 1.00 93.00 91 PRO A CA 1
ATOM 735 C C . PRO A 1 91 ? -2.888 -10.445 8.162 1.00 93.00 91 PRO A C 1
ATOM 737 O O . PRO A 1 91 ? -2.659 -10.253 9.357 1.00 93.00 91 PRO A O 1
ATOM 740 N N . ALA A 1 92 ? -2.045 -11.146 7.398 1.00 89.81 92 ALA A N 1
ATOM 741 C CA . ALA A 1 92 ? -0.884 -11.819 7.964 1.00 89.81 92 ALA A CA 1
ATOM 742 C C . ALA A 1 92 ? 0.262 -10.857 8.351 1.00 89.81 92 ALA A C 1
ATOM 744 O O . ALA A 1 92 ? 1.074 -11.184 9.222 1.00 89.81 92 ALA A O 1
ATOM 745 N N . LEU A 1 93 ? 0.352 -9.673 7.730 1.00 88.62 93 LEU A N 1
ATOM 746 C CA . LEU A 1 93 ? 1.274 -8.614 8.161 1.00 88.62 93 LEU A CA 1
ATOM 747 C C . LEU A 1 93 ? 0.840 -7.972 9.485 1.00 88.62 93 LEU A C 1
ATOM 749 O O . LEU A 1 93 ? 1.699 -7.725 10.332 1.00 88.62 93 LEU A O 1
ATOM 753 N N . HIS A 1 94 ? -0.464 -7.764 9.679 1.00 85.69 94 HIS A N 1
ATOM 754 C CA . HIS A 1 94 ? -1.009 -7.163 10.901 1.00 85.69 94 HIS A CA 1
ATOM 755 C C . HIS A 1 94 ? -0.986 -8.151 12.083 1.00 85.69 94 HIS A C 1
ATOM 757 O O . HIS A 1 94 ? -0.627 -7.775 13.198 1.00 85.69 94 HIS A O 1
ATOM 763 N N . SER A 1 95 ? -1.226 -9.449 11.852 1.00 79.12 95 SER A N 1
ATOM 764 C CA . SER A 1 95 ? -1.205 -10.458 12.927 1.00 79.12 95 SER A CA 1
ATOM 765 C C . SER A 1 95 ? 0.176 -10.668 13.563 1.00 79.12 95 SER A C 1
ATOM 767 O O . SER A 1 95 ? 0.279 -10.901 14.768 1.00 79.12 95 SER A O 1
ATOM 769 N N . LYS A 1 96 ? 1.271 -10.525 12.800 1.00 64.62 96 LYS A N 1
ATOM 770 C CA . LYS A 1 96 ? 2.630 -10.609 13.368 1.00 64.62 96 LYS A CA 1
ATOM 771 C C . LYS A 1 96 ? 2.995 -9.423 14.259 1.00 64.62 96 LYS A C 1
ATOM 773 O O . LYS A 1 96 ? 3.885 -9.570 15.096 1.00 64.62 96 LYS A O 1
ATOM 778 N N . GLN A 1 97 ? 2.344 -8.272 14.105 1.00 55.28 97 GLN A N 1
ATOM 779 C CA . GLN A 1 97 ? 2.614 -7.112 14.958 1.00 55.28 97 GLN A CA 1
ATOM 780 C C . GLN A 1 97 ? 1.953 -7.225 16.336 1.00 55.28 97 GLN A C 1
ATOM 782 O O . GLN A 1 97 ? 2.535 -6.747 17.310 1.00 55.28 97 GLN A O 1
ATOM 787 N N . SER A 1 98 ? 0.849 -7.973 16.460 1.00 47.97 98 SER A N 1
ATOM 788 C CA . SER A 1 98 ? 0.200 -8.241 17.754 1.00 47.97 98 SER A CA 1
ATOM 789 C C . SER A 1 98 ? 1.071 -9.056 18.731 1.00 47.97 98 SER A C 1
ATOM 791 O O . SER A 1 98 ? 0.761 -9.129 19.918 1.00 47.97 98 SER A O 1
ATOM 793 N N . HIS A 1 99 ? 2.186 -9.640 18.270 1.00 43.22 99 HIS A N 1
ATOM 794 C CA . HIS A 1 99 ? 3.131 -10.418 19.082 1.00 43.22 99 HIS A CA 1
ATOM 795 C C . HIS A 1 99 ? 4.472 -9.706 19.340 1.00 43.22 99 HIS A C 1
ATOM 797 O O . HIS A 1 99 ? 5.485 -10.365 19.586 1.00 43.22 99 HIS A O 1
ATOM 803 N N . ARG A 1 100 ? 4.518 -8.364 19.346 1.00 43.16 100 ARG A N 1
ATOM 804 C CA . ARG A 1 100 ? 5.745 -7.612 19.700 1.00 43.16 100 ARG A CA 1
ATOM 805 C C . ARG A 1 100 ? 6.282 -7.870 21.122 1.00 43.16 100 ARG A C 1
ATOM 807 O O . ARG A 1 100 ? 7.396 -7.447 21.413 1.00 43.16 100 ARG A O 1
ATOM 814 N N . PHE A 1 101 ? 5.563 -8.614 21.967 1.00 37.06 101 PHE A N 1
ATOM 815 C CA . PHE A 1 101 ? 6.018 -9.022 23.303 1.00 37.06 101 PHE A CA 1
ATOM 816 C C . PHE A 1 101 ? 6.525 -10.466 23.431 1.00 37.06 101 PHE A C 1
ATOM 818 O O . PHE A 1 101 ? 6.925 -10.850 24.527 1.00 37.06 101 PHE A O 1
ATOM 825 N N . SER A 1 102 ? 6.587 -11.272 22.364 1.00 36.62 102 SER A N 1
ATOM 826 C CA . SER A 1 102 ? 7.173 -12.615 22.476 1.00 36.62 102 SER A CA 1
ATOM 827 C C . SER A 1 102 ? 8.328 -12.834 21.506 1.00 36.62 102 SER A C 1
ATOM 829 O O . SER A 1 102 ? 8.137 -13.162 20.338 1.00 36.62 102 SER A O 1
ATOM 831 N N . LEU A 1 103 ? 9.522 -12.768 22.093 1.00 37.47 103 LEU A N 1
ATOM 832 C CA . LEU A 1 103 ? 10.733 -13.472 21.690 1.00 37.47 103 LEU A CA 1
ATOM 833 C C . LEU A 1 103 ? 11.463 -12.906 20.467 1.00 37.47 103 LEU A C 1
ATOM 835 O O . LEU A 1 103 ? 10.949 -12.799 19.356 1.00 37.47 103 LEU A O 1
ATOM 839 N N . HIS A 1 104 ? 12.750 -12.637 20.691 1.00 38.28 104 HIS A N 1
ATOM 840 C CA . HIS A 1 104 ? 13.790 -12.550 19.675 1.00 38.28 104 HIS A CA 1
ATOM 841 C C . HIS A 1 104 ? 13.859 -13.865 18.885 1.00 38.28 104 HIS 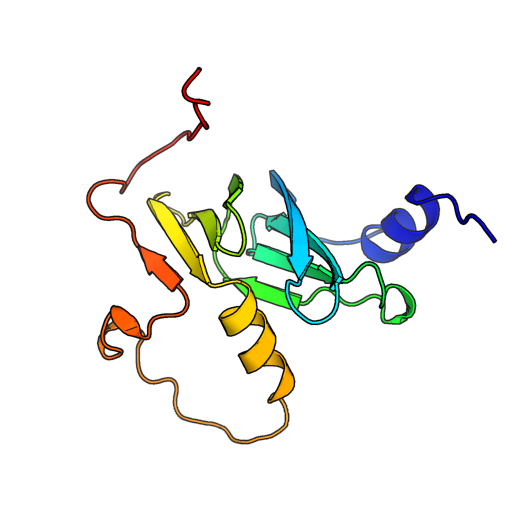A C 1
ATOM 843 O O . HIS A 1 104 ? 14.753 -14.686 19.076 1.00 38.28 104 HIS A O 1
ATOM 849 N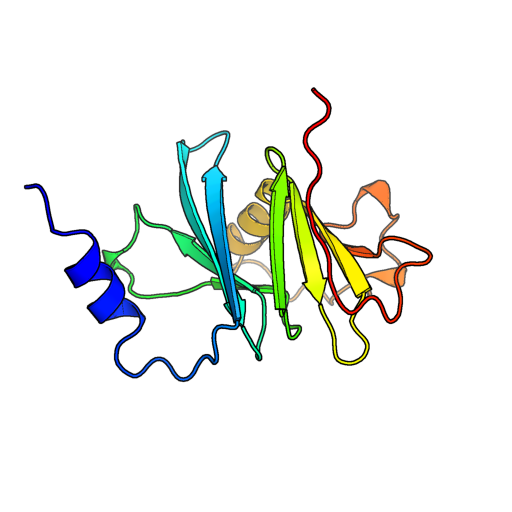 N . MET A 1 105 ? 12.901 -14.104 17.996 1.00 40.34 105 MET A N 1
ATOM 850 C CA . MET A 1 105 ? 12.989 -15.207 17.059 1.00 40.34 105 MET A CA 1
ATOM 851 C C . MET A 1 105 ? 13.926 -14.743 15.950 1.00 40.34 105 MET A C 1
ATOM 853 O O . MET A 1 105 ? 13.588 -13.858 15.160 1.00 40.34 105 MET A O 1
ATOM 857 N N . ASN A 1 106 ? 15.146 -15.286 15.960 1.00 42.03 106 ASN A N 1
ATOM 858 C CA . ASN A 1 106 ? 16.142 -15.128 14.906 1.00 42.03 106 ASN A CA 1
ATOM 859 C C . ASN A 1 106 ? 15.436 -15.109 13.546 1.00 42.03 106 ASN A C 1
ATOM 861 O O . ASN A 1 106 ? 14.803 -16.093 13.165 1.00 42.03 106 ASN A O 1
ATOM 865 N N . ARG A 1 107 ? 15.487 -13.960 12.855 1.00 51.66 107 ARG A N 1
ATOM 866 C CA . ARG A 1 107 ? 14.831 -13.745 11.560 1.00 51.66 107 ARG A CA 1
ATOM 867 C C . ARG A 1 107 ? 15.308 -14.827 10.597 1.00 51.66 107 ARG A C 1
ATOM 869 O O . ARG A 1 107 ? 16.387 -14.693 10.024 1.00 51.66 107 ARG A O 1
ATOM 876 N N . ILE A 1 108 ? 14.513 -15.880 10.406 1.00 48.62 108 ILE A N 1
ATOM 877 C CA . ILE A 1 108 ? 14.722 -16.816 9.304 1.00 48.62 108 ILE A CA 1
ATOM 878 C C . ILE A 1 108 ? 14.735 -15.946 8.042 1.00 48.62 108 ILE A C 1
ATOM 880 O O . ILE A 1 108 ? 13.761 -15.221 7.809 1.00 48.62 108 ILE A O 1
ATOM 884 N N . PRO A 1 109 ? 15.832 -15.934 7.263 1.00 51.28 109 PRO A N 1
ATOM 885 C CA . PRO A 1 109 ? 15.905 -15.132 6.055 1.00 51.28 109 PRO A CA 1
ATOM 886 C C . PRO A 1 109 ? 14.683 -15.418 5.183 1.00 51.28 109 PRO A C 1
ATOM 888 O O . PRO A 1 109 ? 14.374 -16.582 4.946 1.00 51.28 109 PRO A O 1
ATOM 891 N N . GLU A 1 110 ? 14.016 -14.385 4.655 1.00 57.44 110 GLU A N 1
ATOM 892 C CA . GLU A 1 110 ? 12.833 -14.546 3.783 1.00 57.44 110 GLU A CA 1
ATOM 893 C C . GLU A 1 110 ? 13.071 -15.535 2.627 1.00 57.44 110 GLU A C 1
ATOM 895 O O . GLU A 1 110 ? 12.136 -16.135 2.112 1.00 57.44 110 GLU A O 1
ATOM 900 N N . ARG A 1 111 ? 14.336 -15.736 2.229 1.00 53.94 111 ARG A N 1
ATOM 901 C CA . ARG A 1 111 ? 14.753 -16.705 1.207 1.00 53.94 111 ARG A CA 1
ATOM 902 C C . ARG A 1 111 ? 14.541 -18.174 1.597 1.00 53.94 111 ARG A C 1
ATOM 904 O O . ARG A 1 111 ? 14.485 -19.001 0.695 1.00 53.94 111 ARG A O 1
ATOM 911 N N . LEU A 1 112 ? 14.466 -18.492 2.889 1.00 54.62 112 LEU A N 1
ATOM 912 C CA . LEU A 1 112 ? 14.286 -19.853 3.410 1.00 54.62 112 LEU A CA 1
ATOM 913 C C . LEU A 1 112 ? 12.821 -20.179 3.725 1.00 54.62 112 LEU A C 1
ATOM 915 O O . LEU A 1 112 ? 12.484 -21.342 3.925 1.00 54.62 112 LEU A O 1
ATOM 919 N N . VAL A 1 113 ? 11.943 -19.173 3.756 1.00 60.09 113 VAL A N 1
ATOM 920 C CA . VAL A 1 113 ? 10.506 -19.390 3.938 1.00 60.09 113 VAL A CA 1
ATOM 921 C C . VAL A 1 113 ? 9.931 -19.888 2.610 1.00 60.09 113 VAL A C 1
ATOM 923 O O . VAL A 1 113 ? 10.080 -19.202 1.592 1.00 60.09 113 VAL A O 1
ATOM 926 N N . PRO A 1 114 ? 9.262 -21.057 2.572 1.00 60.66 114 PRO A N 1
ATOM 927 C CA . PRO A 1 114 ? 8.577 -21.496 1.365 1.00 60.66 114 PRO A CA 1
ATOM 928 C C . PRO A 1 114 ? 7.626 -20.396 0.892 1.00 60.66 114 PRO A C 1
ATOM 930 O O . PRO A 1 114 ? 6.871 -19.851 1.694 1.00 60.66 114 PRO A O 1
ATOM 933 N N . ARG A 1 115 ? 7.631 -20.073 -0.410 1.00 60.56 115 ARG A N 1
ATOM 934 C CA . ARG A 1 115 ? 6.857 -18.943 -0.972 1.00 60.56 115 ARG A CA 1
ATOM 935 C C . ARG A 1 115 ? 5.381 -18.927 -0.556 1.00 60.56 115 ARG A C 1
ATOM 937 O O . ARG A 1 115 ? 4.801 -17.854 -0.472 1.00 60.56 115 ARG A O 1
ATOM 944 N N . LYS A 1 116 ? 4.794 -20.097 -0.279 1.00 55.50 116 LYS A N 1
ATOM 945 C CA . LYS A 1 116 ? 3.408 -20.249 0.192 1.00 55.50 116 LYS A CA 1
ATOM 946 C C . LYS A 1 116 ? 3.140 -19.605 1.562 1.00 55.50 116 LYS A C 1
ATOM 948 O O . LYS A 1 116 ? 2.000 -19.268 1.835 1.00 55.50 116 LYS A O 1
ATOM 953 N N . PHE A 1 117 ? 4.168 -19.413 2.390 1.00 62.34 117 PHE A N 1
ATOM 954 C CA . PHE A 1 117 ? 4.074 -18.819 3.731 1.00 62.34 117 PHE A CA 1
ATOM 955 C C . PHE A 1 117 ? 4.728 -17.432 3.820 1.00 62.34 117 PHE A C 1
ATOM 957 O O . PHE A 1 117 ? 4.857 -16.863 4.905 1.00 62.34 117 PHE A O 1
ATOM 964 N N . ALA A 1 118 ? 5.198 -16.892 2.695 1.00 76.50 118 ALA A N 1
ATOM 965 C CA . ALA A 1 118 ? 5.844 -15.592 2.672 1.00 76.50 118 ALA A CA 1
ATOM 966 C C . ALA A 1 118 ? 4.786 -14.479 2.729 1.00 76.50 118 ALA A C 1
ATOM 968 O O . ALA A 1 118 ? 3.981 -14.330 1.813 1.00 76.50 118 ALA A O 1
ATOM 969 N N . LEU A 1 119 ? 4.840 -13.670 3.793 1.00 87.25 119 LEU A N 1
ATOM 970 C CA . LEU A 1 119 ? 3.972 -12.499 3.981 1.00 87.25 119 LEU A CA 1
ATOM 971 C C . LEU A 1 119 ? 4.114 -11.476 2.856 1.00 87.25 119 LEU A C 1
ATOM 973 O O . LEU A 1 119 ? 3.174 -10.774 2.504 1.00 87.25 119 LEU A O 1
ATOM 977 N N . THR A 1 120 ? 5.329 -11.369 2.325 1.00 91.94 120 THR A N 1
ATOM 978 C CA . THR A 1 120 ? 5.679 -10.492 1.219 1.00 91.94 120 THR A CA 1
ATOM 979 C C . THR A 1 120 ? 6.406 -11.311 0.166 1.00 91.94 120 THR A C 1
ATOM 981 O O . THR A 1 120 ? 7.370 -12.018 0.458 1.00 91.94 120 THR A O 1
ATOM 984 N N . THR A 1 121 ? 5.953 -11.214 -1.079 1.00 93.75 121 THR A N 1
ATOM 985 C CA . THR A 1 121 ? 6.531 -11.936 -2.215 1.00 93.75 121 THR A CA 1
ATOM 986 C C . THR A 1 121 ? 6.821 -10.977 -3.355 1.00 93.75 121 THR A C 1
ATOM 988 O O . THR A 1 121 ? 6.044 -10.073 -3.641 1.00 93.75 121 THR A O 1
ATOM 991 N N . ARG A 1 122 ? 7.964 -11.168 -4.017 1.00 94.62 122 ARG A N 1
ATOM 992 C CA . ARG A 1 122 ? 8.291 -10.446 -5.251 1.00 94.62 122 ARG A CA 1
ATOM 993 C C . ARG A 1 122 ? 7.533 -11.053 -6.412 1.00 94.62 122 ARG A C 1
ATOM 995 O O . ARG A 1 122 ? 7.561 -12.274 -6.574 1.00 94.62 122 ARG A O 1
ATOM 1002 N N . VAL A 1 123 ? 6.961 -10.204 -7.251 1.00 94.88 123 VAL A N 1
ATOM 1003 C CA . VAL A 1 123 ? 6.431 -10.627 -8.543 1.00 94.88 123 VAL A CA 1
ATOM 1004 C C . VAL A 1 123 ? 7.620 -10.811 -9.501 1.00 94.88 123 VAL A C 1
ATOM 1006 O O . VAL A 1 123 ? 8.430 -9.885 -9.650 1.00 94.88 123 VAL A O 1
ATOM 1009 N N . PRO A 1 124 ? 7.794 -12.002 -10.104 1.00 94.00 124 PRO A N 1
ATOM 1010 C CA . PRO A 1 124 ? 8.838 -12.245 -11.100 1.00 94.00 124 PRO A CA 1
ATOM 1011 C C . PRO A 1 124 ? 8.764 -11.253 -12.263 1.00 94.00 124 PRO A C 1
ATOM 1013 O O . PRO A 1 124 ? 7.712 -10.680 -12.518 1.00 94.00 124 PRO A O 1
ATOM 1016 N N . ASP A 1 125 ? 9.896 -11.025 -12.928 1.00 94.62 125 ASP A N 1
ATOM 1017 C CA . ASP A 1 125 ? 9.967 -10.288 -14.202 1.00 94.62 125 ASP A CA 1
ATOM 1018 C C . ASP A 1 125 ? 9.440 -8.839 -14.176 1.00 94.62 125 ASP A C 1
ATOM 1020 O O . ASP A 1 125 ? 9.172 -8.236 -15.207 1.00 94.62 125 ASP A O 1
ATOM 1024 N N . THR A 1 126 ? 9.358 -8.233 -12.986 1.00 97.19 126 THR A N 1
ATOM 1025 C CA . THR A 1 126 ? 8.943 -6.826 -12.791 1.00 97.19 126 THR A CA 1
ATOM 1026 C C . THR A 1 126 ? 10.076 -5.914 -12.311 1.00 97.19 126 THR A C 1
ATOM 1028 O O . THR A 1 126 ? 9.844 -4.767 -11.927 1.00 97.19 126 THR A O 1
ATOM 1031 N N . LYS A 1 127 ? 11.323 -6.404 -12.282 1.00 96.69 127 LYS A N 1
ATOM 1032 C CA . LYS A 1 127 ? 12.477 -5.609 -11.838 1.00 96.69 127 LYS A CA 1
ATOM 1033 C C . LYS A 1 127 ? 12.715 -4.447 -12.805 1.00 96.69 127 LYS A C 1
ATOM 1035 O O . LYS A 1 127 ? 12.853 -4.658 -14.002 1.00 96.69 127 LYS A O 1
ATOM 1040 N N . GLY A 1 128 ? 12.834 -3.237 -12.266 1.00 95.31 128 GLY A N 1
ATOM 1041 C CA . GLY A 1 128 ? 12.994 -2.020 -13.062 1.00 95.31 128 GLY A CA 1
ATOM 1042 C C . GLY A 1 128 ? 11.669 -1.435 -13.550 1.00 95.31 128 GLY A C 1
ATOM 1043 O O . GLY A 1 128 ? 11.685 -0.469 -14.307 1.00 95.31 128 GLY A O 1
ATOM 1044 N N . CYS A 1 129 ? 10.531 -1.978 -13.110 1.00 95.62 129 CYS A N 1
ATOM 1045 C CA . CYS A 1 129 ? 9.236 -1.361 -13.352 1.00 95.62 129 CYS A CA 1
ATOM 1046 C C . CYS A 1 129 ? 9.230 0.065 -12.776 1.00 95.62 129 CYS A C 1
ATOM 1048 O O . CYS A 1 129 ? 9.625 0.282 -11.635 1.00 95.62 129 CYS A O 1
ATOM 1050 N N . THR A 1 130 ? 8.822 1.052 -13.571 1.00 91.19 130 THR A N 1
ATOM 1051 C CA . THR A 1 130 ? 8.827 2.469 -13.165 1.00 91.19 130 THR A CA 1
ATOM 1052 C C . THR A 1 130 ? 7.436 3.005 -12.865 1.00 91.19 130 THR A C 1
ATOM 1054 O O . THR A 1 130 ? 7.303 3.995 -12.150 1.00 91.19 130 THR A O 1
ATOM 1057 N N . ARG A 1 131 ? 6.398 2.368 -13.416 1.00 91.06 131 ARG A N 1
ATOM 1058 C CA . ARG A 1 131 ? 4.996 2.760 -13.275 1.00 91.06 131 ARG A CA 1
ATOM 1059 C C . ARG A 1 131 ? 4.104 1.527 -13.296 1.00 91.06 131 ARG A C 1
ATOM 1061 O O . ARG A 1 131 ? 4.348 0.598 -14.062 1.00 91.06 131 ARG A O 1
ATOM 1068 N N . CYS A 1 132 ? 3.039 1.569 -12.506 1.00 93.44 132 CYS A N 1
ATOM 1069 C CA . CYS A 1 132 ? 1.971 0.579 -12.511 1.00 93.44 132 CYS A CA 1
ATOM 1070 C C . CYS A 1 132 ? 0.621 1.292 -12.618 1.00 93.44 132 CYS A C 1
ATOM 1072 O O . CYS A 1 132 ? 0.451 2.404 -12.117 1.00 93.44 132 CYS A O 1
ATOM 1074 N N . CYS A 1 133 ? -0.340 0.646 -13.265 1.00 92.19 133 CYS A N 1
ATOM 1075 C CA . CYS A 1 133 ? -1.735 1.064 -13.287 1.00 92.19 133 CYS A CA 1
ATOM 1076 C C . CYS A 1 133 ? -2.631 -0.170 -13.170 1.00 92.19 133 CYS A C 1
ATOM 1078 O O . CYS A 1 133 ? -2.176 -1.301 -13.341 1.00 92.19 133 CYS A O 1
ATOM 1080 N N . VAL A 1 134 ? -3.904 0.057 -12.859 1.00 90.62 134 VAL A N 1
ATOM 1081 C CA . VAL A 1 134 ? -4.900 -1.008 -12.745 1.00 90.62 134 VAL A CA 1
ATOM 1082 C C . VAL A 1 134 ? -5.926 -0.812 -13.843 1.00 90.62 134 VAL A C 1
ATOM 1084 O O . VAL A 1 134 ? -6.640 0.189 -13.855 1.00 90.62 134 VAL A O 1
ATOM 1087 N N . GLY A 1 135 ? -5.999 -1.771 -14.759 1.00 88.06 135 GLY A N 1
ATOM 1088 C CA . GLY A 1 135 ? -7.120 -1.883 -15.682 1.00 88.06 135 GLY A CA 1
ATOM 1089 C C . GLY A 1 135 ? -8.288 -2.573 -14.986 1.00 88.06 135 GLY A C 1
ATOM 1090 O O . GLY A 1 135 ? -8.098 -3.591 -14.321 1.00 88.06 135 GLY A O 1
ATOM 1091 N N . ARG A 1 136 ? -9.497 -2.034 -15.136 1.00 82.31 136 ARG A N 1
ATOM 1092 C CA . ARG A 1 136 ? -10.718 -2.794 -14.848 1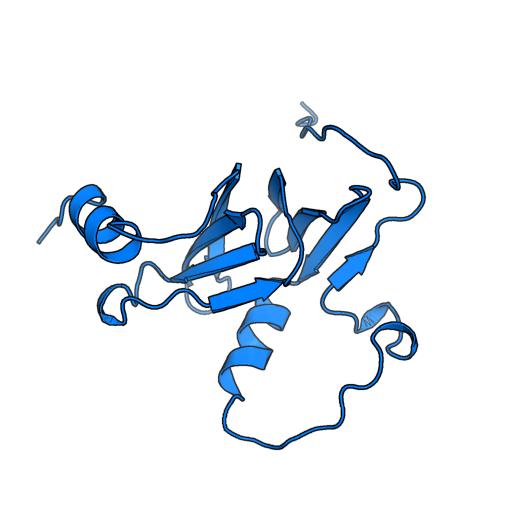.00 82.31 136 ARG A CA 1
ATOM 1093 C C . ARG A 1 136 ? -11.091 -3.536 -16.123 1.00 82.31 136 ARG A C 1
ATOM 1095 O O . ARG A 1 136 ? -11.134 -2.911 -17.179 1.00 82.31 136 ARG A O 1
ATOM 1102 N N . ASN A 1 137 ? -11.314 -4.843 -16.028 1.00 70.44 137 ASN A N 1
ATOM 1103 C CA . ASN A 1 137 ? -11.949 -5.558 -17.127 1.00 70.44 137 ASN A CA 1
ATOM 1104 C C . ASN A 1 137 ? -13.417 -5.093 -17.180 1.00 70.44 137 ASN A C 1
ATOM 1106 O O . ASN A 1 137 ? -14.047 -5.132 -16.117 1.00 70.44 137 ASN A O 1
ATOM 1110 N N . PRO A 1 138 ? -13.913 -4.581 -18.321 1.00 64.38 138 PRO A N 1
ATOM 1111 C CA . PRO A 1 138 ? -15.314 -4.195 -18.473 1.00 64.38 138 PRO A CA 1
ATOM 1112 C C . PRO A 1 138 ? -16.272 -5.370 -18.261 1.00 64.38 138 PRO A C 1
ATOM 1114 O O . PRO A 1 138 ? -15.870 -6.524 -18.541 1.00 64.38 138 PRO A O 1
#

Sequence (138 aa):
PKVHMGACFSKVFNGCPLRIHCTASWIHPETRDQHILIGAEEGIYDLNLNELHETAMDQLYPRRTVWLYVIKDVLMSLSGKTPQLYRHDLPALHSKQSHRFSLHMNRIPERLVPRKFALTTRVPDTKGCTRCCVGRNP

Secondary structure (DSSP, 8-state):
----HHHHHHHHHTT----EEEEEEEE-TTT--EEEEEEESS-EEEEETT-GGG---EEEE-S-EEEEEEETTEEEEEETTTTEEEEEEHHHHHHHHTTTTS-------TTTS-GGG-SEEEPTT-TT------PPP-

InterPro domains:
  IPR001180 Citron homology (CNH) domain [PF00780] (33-136)
  IPR001180 Citron homology (CNH) domain [PS50219] (17-138)

Organism: Triatoma infestans (NCBI:txid30076)

Radius of gyration: 15.87 Å; chains: 1; bounding box: 36×39×42 Å